Protein AF-A0A7Y5J6G5-F1 (afdb_monomer)

Radius of gyration: 24.89 Å; Cα contacts (8 Å, |Δi|>4): 68; chains: 1; bounding box: 29×59×65 Å

Mean predicted aligned error: 15.1 Å

Structure (mmCIF, N/CA/C/O backbone):
data_AF-A0A7Y5J6G5-F1
#
_entry.id   AF-A0A7Y5J6G5-F1
#
loop_
_atom_site.group_PDB
_atom_site.id
_atom_site.type_symbol
_atom_site.label_atom_id
_atom_site.label_alt_id
_atom_site.label_comp_id
_atom_site.label_asym_id
_atom_site.label_entity_id
_atom_site.label_seq_id
_atom_site.pdbx_PDB_ins_code
_atom_site.Cartn_x
_atom_site.Cartn_y
_atom_site.Cartn_z
_atom_site.occupancy
_atom_site.B_iso_or_equiv
_atom_site.auth_seq_id
_atom_site.auth_comp_id
_atom_site.auth_asym_id
_atom_site.auth_atom_id
_atom_site.pdbx_PDB_model_num
ATOM 1 N N . MET A 1 1 ? -13.966 -43.802 50.401 1.00 40.16 1 MET A N 1
ATOM 2 C CA . MET A 1 1 ? -14.395 -44.086 49.014 1.00 40.16 1 MET A CA 1
ATOM 3 C C . MET A 1 1 ? -14.096 -42.878 48.127 1.00 40.16 1 MET A C 1
ATOM 5 O O . MET A 1 1 ? -14.730 -41.852 48.265 1.00 40.16 1 MET A O 1
ATOM 9 N N . LYS A 1 2 ? -13.033 -43.015 47.326 1.00 40.88 2 LYS A N 1
ATOM 10 C CA . LYS A 1 2 ? -12.717 -42.416 46.015 1.00 40.88 2 LYS A CA 1
ATOM 11 C C . LYS A 1 2 ? -13.039 -40.924 45.718 1.00 40.88 2 LYS A C 1
ATOM 13 O O . LYS A 1 2 ? -14.110 -40.604 45.231 1.00 40.88 2 LYS A O 1
ATOM 18 N N . LYS A 1 3 ? -11.967 -40.118 45.807 1.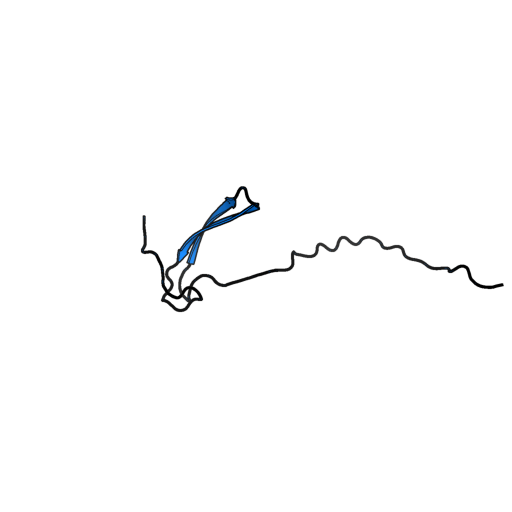00 50.41 3 LYS A N 1
ATOM 19 C CA . LYS A 1 3 ? -11.432 -39.200 44.770 1.00 50.41 3 LYS A CA 1
ATOM 20 C C . LYS A 1 3 ? -12.307 -38.008 44.322 1.00 50.41 3 LYS A C 1
ATOM 22 O O . LYS A 1 3 ? -12.865 -38.041 43.233 1.00 50.41 3 LYS A O 1
ATOM 27 N N . ILE A 1 4 ? -12.269 -36.903 45.074 1.00 55.41 4 ILE A N 1
ATOM 28 C CA . ILE A 1 4 ? -12.505 -35.550 44.534 1.00 55.41 4 ILE A CA 1
ATOM 29 C C . ILE A 1 4 ? -11.144 -34.844 44.433 1.00 55.41 4 ILE A C 1
ATOM 31 O O . ILE A 1 4 ? -10.605 -34.299 45.387 1.00 55.41 4 ILE A O 1
ATOM 35 N N . LEU A 1 5 ? -10.553 -35.076 43.264 1.00 48.38 5 LEU A N 1
ATOM 36 C CA . LEU A 1 5 ? -9.530 -34.344 42.518 1.00 48.38 5 LEU A CA 1
ATOM 37 C C . LEU A 1 5 ? -8.880 -33.103 43.182 1.00 48.38 5 LEU A C 1
ATOM 39 O O . LEU A 1 5 ? -9.386 -31.988 43.109 1.00 48.38 5 LEU A O 1
ATOM 43 N N . THR A 1 6 ? -7.685 -33.301 43.734 1.00 56.41 6 THR A N 1
ATOM 44 C CA . THR A 1 6 ? -6.618 -32.292 43.872 1.00 56.41 6 THR A CA 1
ATOM 45 C C . THR A 1 6 ? -6.141 -31.839 42.476 1.00 56.41 6 THR A C 1
ATOM 47 O O . THR A 1 6 ? -6.065 -32.711 41.613 1.00 56.41 6 THR A O 1
ATOM 50 N N . LEU A 1 7 ? -5.782 -30.555 42.250 1.00 46.25 7 LEU A N 1
ATOM 51 C CA . LEU A 1 7 ? -4.420 -30.076 41.865 1.00 46.25 7 LEU A CA 1
ATOM 52 C C . LEU A 1 7 ? -4.389 -28.669 41.197 1.00 46.25 7 LEU A C 1
ATOM 54 O O . LEU A 1 7 ? -4.971 -28.456 40.144 1.00 46.25 7 LEU A O 1
ATOM 58 N N . CYS A 1 8 ? -3.647 -27.754 41.837 1.00 48.53 8 CYS A N 1
ATOM 59 C CA . CYS A 1 8 ? -2.696 -26.746 41.320 1.00 48.53 8 CYS A CA 1
ATOM 60 C C . CYS A 1 8 ? -2.863 -26.096 39.926 1.00 48.53 8 CYS A C 1
ATOM 62 O O . CYS A 1 8 ? -2.794 -26.799 38.930 1.00 48.53 8 CYS A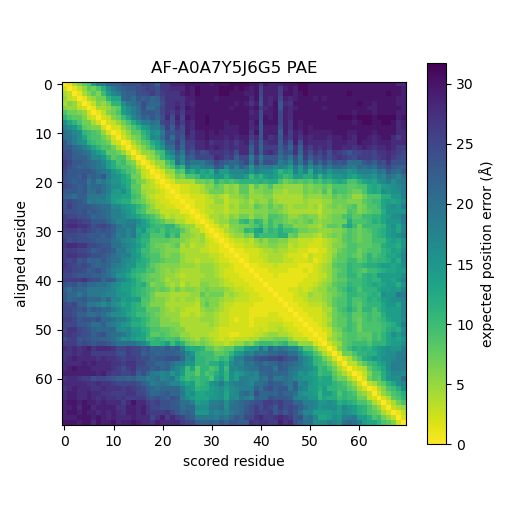 O 1
ATOM 64 N N . PHE A 1 9 ? -2.851 -24.751 39.876 1.00 50.44 9 PHE A N 1
ATOM 65 C CA . PHE A 1 9 ? -1.906 -23.873 39.129 1.00 50.44 9 PHE A CA 1
ATOM 66 C C . PHE A 1 9 ? -2.516 -22.453 39.089 1.00 50.44 9 PHE A C 1
ATOM 68 O O . PHE A 1 9 ? -3.466 -22.196 38.366 1.00 50.44 9 PHE A O 1
ATOM 75 N N . SER A 1 10 ? -2.154 -21.489 39.934 1.00 63.53 10 SER A N 1
ATOM 76 C CA . SER A 1 10 ? -0.967 -20.638 39.762 1.00 63.53 10 SER A CA 1
ATOM 77 C C . SER A 1 10 ? -0.554 -20.373 38.307 1.00 63.53 10 SER A C 1
ATOM 79 O O . SER A 1 10 ? 0.626 -20.458 37.981 1.00 63.53 10 SER A O 1
ATOM 81 N N . THR A 1 11 ? -1.471 -20.028 37.407 1.00 63.28 11 THR A N 1
ATOM 82 C CA . THR A 1 11 ? -1.064 -19.339 36.174 1.00 63.28 11 THR A CA 1
ATOM 83 C C . THR A 1 11 ? -0.902 -17.857 36.472 1.00 63.28 11 THR A C 1
ATOM 85 O O . THR A 1 11 ? -1.798 -17.044 36.257 1.00 63.28 11 THR A O 1
ATOM 88 N N . LEU A 1 12 ? 0.278 -17.540 37.015 1.00 61.66 12 LEU A N 1
ATOM 89 C CA . LEU A 1 12 ? 0.936 -16.250 36.861 1.00 61.66 12 LEU A CA 1
ATOM 90 C C . LEU A 1 12 ? 0.811 -15.877 35.378 1.00 61.66 12 LEU A C 1
ATOM 92 O O . LEU A 1 12 ? 1.418 -16.529 34.528 1.00 61.66 12 LEU A O 1
ATOM 96 N N . CYS A 1 13 ? -0.041 -14.906 35.055 1.00 57.62 13 CYS A N 1
ATOM 97 C CA . CYS A 1 13 ? -0.157 -14.410 33.693 1.00 57.62 13 CYS A CA 1
ATOM 98 C C . CYS A 1 13 ? 1.134 -13.641 33.392 1.00 57.62 13 CYS A C 1
ATOM 100 O O . CYS A 1 13 ? 1.243 -12.444 33.648 1.00 57.62 13 CYS A O 1
ATOM 102 N N . ALA A 1 14 ? 2.161 -14.360 32.942 1.00 60.75 14 ALA A N 1
ATOM 103 C CA . ALA A 1 14 ? 3.297 -13.754 32.284 1.00 60.75 14 ALA A CA 1
ATOM 104 C C . ALA A 1 14 ? 2.740 -13.122 31.008 1.00 60.75 14 ALA A C 1
ATOM 106 O O . ALA A 1 14 ? 2.350 -13.831 30.082 1.00 60.75 14 ALA A O 1
ATOM 107 N N . GLY A 1 15 ? 2.641 -11.792 30.997 1.00 61.81 15 GLY A N 1
ATOM 108 C CA . GLY A 1 15 ? 2.328 -11.017 29.805 1.00 61.81 15 GLY A CA 1
ATOM 109 C C . GLY A 1 15 ? 3.447 -11.193 28.786 1.00 61.81 15 GLY A C 1
ATOM 110 O O . GLY A 1 15 ? 4.337 -10.356 28.678 1.00 61.81 15 GLY A O 1
ATOM 111 N N . ALA A 1 16 ? 3.435 -12.315 28.074 1.00 63.19 16 ALA A N 1
ATOM 112 C CA . ALA A 1 16 ? 4.214 -12.484 26.869 1.00 63.19 16 ALA A CA 1
ATOM 113 C C . ALA A 1 16 ? 3.538 -11.613 25.811 1.00 63.19 16 ALA A C 1
ATOM 115 O O . ALA A 1 16 ? 2.472 -11.953 25.297 1.00 63.19 16 ALA A O 1
ATOM 116 N N . PHE A 1 17 ? 4.128 -10.455 25.526 1.00 64.31 17 PHE A N 1
ATOM 117 C CA . PHE A 1 17 ? 3.745 -9.667 24.366 1.00 64.31 17 PHE A CA 1
ATOM 118 C C . PHE A 1 17 ? 4.112 -10.483 23.123 1.00 64.31 17 PHE A C 1
ATOM 120 O O . PHE A 1 17 ? 5.252 -10.444 22.659 1.00 64.31 17 PHE A O 1
ATOM 127 N N . SER A 1 18 ? 3.169 -11.280 22.618 1.00 72.50 18 SER A N 1
ATOM 128 C CA . SER A 1 18 ? 3.299 -11.858 21.286 1.00 72.50 18 SER A CA 1
ATOM 129 C C . SER A 1 18 ? 3.292 -10.699 20.308 1.00 72.50 18 SER A C 1
ATOM 131 O O . SER A 1 18 ? 2.353 -9.900 20.305 1.00 72.50 18 SER A O 1
ATOM 133 N N . GLN A 1 19 ? 4.327 -10.599 19.479 1.00 76.31 19 GLN A N 1
ATOM 134 C CA . GLN A 1 19 ? 4.228 -9.730 18.316 1.00 76.31 19 GLN A CA 1
ATOM 135 C C . GLN A 1 19 ? 3.077 -10.240 17.435 1.00 76.31 19 GLN A C 1
ATOM 137 O O . GLN A 1 19 ? 2.811 -11.452 17.433 1.00 76.31 19 GLN A O 1
ATOM 142 N N . PRO A 1 20 ?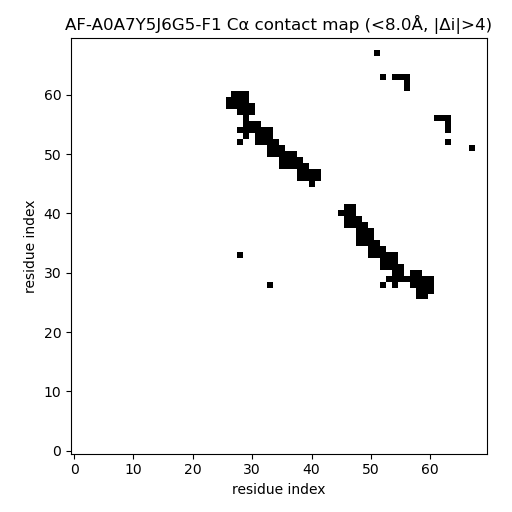 2.369 -9.348 16.727 1.00 80.94 20 PRO A N 1
ATOM 143 C CA . PRO A 1 20 ? 1.357 -9.765 15.770 1.00 80.94 20 PRO A CA 1
ATOM 144 C C . PRO A 1 20 ? 1.970 -10.751 14.774 1.00 80.94 20 PRO A C 1
ATOM 146 O O . PRO A 1 20 ? 3.057 -10.509 14.244 1.00 80.94 20 PRO A O 1
ATOM 149 N N . ILE A 1 21 ? 1.289 -11.870 14.537 1.00 86.81 21 ILE A N 1
ATOM 150 C CA . ILE A 1 21 ? 1.670 -12.784 13.465 1.00 86.81 21 ILE A CA 1
ATOM 151 C C . ILE A 1 21 ? 1.332 -12.122 12.124 1.00 86.81 21 ILE A C 1
ATOM 153 O O . ILE A 1 21 ? 0.283 -11.497 11.977 1.00 86.81 21 ILE A O 1
ATOM 157 N N . ILE A 1 22 ? 2.244 -12.203 11.153 1.00 86.56 22 ILE A N 1
ATOM 158 C CA . ILE A 1 22 ? 1.988 -11.684 9.806 1.00 86.56 22 ILE A CA 1
ATOM 159 C C . ILE A 1 22 ? 1.010 -12.643 9.127 1.00 86.56 22 ILE A C 1
ATOM 161 O O . ILE A 1 22 ? 1.398 -13.731 8.708 1.00 86.56 22 ILE A O 1
ATOM 165 N N . GLU A 1 23 ? -0.250 -12.231 9.021 1.00 88.12 23 GLU A N 1
ATOM 166 C CA . GLU A 1 23 ? -1.307 -13.011 8.363 1.00 88.12 23 GLU A CA 1
ATOM 167 C C . GLU A 1 23 ? -1.119 -13.060 6.839 1.00 88.12 23 GLU A C 1
ATOM 169 O O . GLU A 1 23 ? -1.439 -14.054 6.186 1.00 88.12 23 GLU A O 1
ATOM 174 N N . TRP A 1 24 ? -0.582 -11.986 6.248 1.00 86.06 24 TRP A N 1
ATOM 175 C CA . TRP A 1 24 ? -0.359 -11.893 4.809 1.00 86.06 24 TRP A CA 1
ATOM 176 C C . TRP A 1 24 ? 0.765 -10.921 4.453 1.00 86.06 24 TRP A C 1
ATOM 178 O O . TRP A 1 24 ? 0.909 -9.861 5.060 1.00 86.06 24 TRP A O 1
ATOM 188 N N . GLN A 1 25 ? 1.528 -11.272 3.418 1.00 85.44 25 GLN A N 1
ATOM 189 C CA . GLN A 1 25 ? 2.543 -10.416 2.813 1.00 85.44 25 GLN A CA 1
ATOM 190 C C . GLN A 1 25 ? 2.614 -10.658 1.303 1.00 85.44 25 GLN A C 1
ATOM 192 O O . GLN A 1 25 ? 2.496 -11.794 0.837 1.00 85.44 25 GLN A O 1
ATOM 197 N N . ARG A 1 26 ? 2.842 -9.588 0.543 1.00 80.81 26 ARG A N 1
ATOM 198 C CA . ARG A 1 26 ? 3.149 -9.626 -0.890 1.00 80.81 26 ARG A CA 1
ATOM 199 C C . ARG A 1 26 ? 4.138 -8.517 -1.211 1.00 80.81 26 ARG A C 1
ATOM 201 O O . ARG A 1 26 ? 4.001 -7.410 -0.695 1.00 80.81 26 ARG A O 1
ATOM 208 N N . ALA A 1 27 ? 5.100 -8.810 -2.077 1.00 77.44 27 ALA A N 1
ATOM 209 C CA . ALA A 1 27 ? 5.969 -7.791 -2.641 1.00 77.44 27 ALA A CA 1
ATOM 210 C C . ALA A 1 27 ? 5.233 -7.084 -3.790 1.00 77.44 27 ALA A C 1
ATOM 212 O O . ALA A 1 27 ? 4.780 -7.725 -4.735 1.00 77.44 27 ALA A O 1
ATOM 213 N N . LEU A 1 28 ? 5.083 -5.766 -3.687 1.00 71.50 28 LEU A N 1
ATOM 214 C CA . LEU A 1 28 ? 4.511 -4.926 -4.736 1.00 71.50 28 LEU A CA 1
ATOM 215 C C . LEU A 1 28 ? 5.648 -4.079 -5.309 1.00 71.50 28 LEU A C 1
ATOM 217 O O . LEU A 1 28 ? 6.198 -3.261 -4.583 1.00 71.50 28 LEU A O 1
ATOM 221 N N . GLY A 1 29 ? 6.010 -4.301 -6.572 1.00 70.38 29 GLY A N 1
ATOM 222 C CA . GLY A 1 29 ? 7.182 -3.675 -7.195 1.00 70.38 29 GLY A CA 1
ATOM 223 C C . GLY A 1 29 ? 8.146 -4.709 -7.771 1.00 70.38 29 GLY A C 1
ATOM 224 O O . GLY A 1 29 ? 7.881 -5.908 -7.722 1.00 70.38 29 GLY A O 1
ATOM 225 N N . GLY A 1 30 ? 9.244 -4.234 -8.353 1.00 69.75 30 GLY A N 1
ATOM 226 C CA . GLY A 1 30 ? 10.278 -5.050 -8.999 1.00 69.75 30 GLY A CA 1
ATOM 227 C C . GLY A 1 30 ? 11.664 -4.788 -8.409 1.00 69.75 30 GLY A C 1
ATOM 228 O O . GLY A 1 30 ? 11.790 -4.162 -7.368 1.00 69.75 30 GLY A O 1
ATOM 229 N N . ASN A 1 31 ? 12.731 -5.211 -9.085 1.00 70.38 31 ASN A N 1
ATOM 230 C CA . ASN A 1 31 ? 14.115 -5.122 -8.575 1.00 70.38 31 ASN A CA 1
ATOM 231 C C . ASN A 1 31 ? 14.724 -3.700 -8.566 1.00 70.38 31 ASN A C 1
ATOM 233 O O . ASN A 1 31 ? 15.946 -3.554 -8.570 1.00 70.38 31 ASN A O 1
ATOM 237 N N . ALA A 1 32 ? 13.899 -2.660 -8.628 1.00 75.00 32 ALA A N 1
ATOM 238 C CA . ALA A 1 32 ? 14.338 -1.270 -8.686 1.00 75.00 32 ALA A CA 1
ATOM 239 C C . ALA A 1 32 ? 13.857 -0.494 -7.451 1.00 75.00 32 ALA A C 1
ATOM 241 O O . ALA A 1 32 ? 13.457 -1.090 -6.457 1.00 75.00 32 ALA A O 1
ATOM 242 N N . TYR A 1 33 ? 13.936 0.837 -7.487 1.00 77.25 33 TYR A N 1
ATOM 243 C CA . TYR A 1 33 ? 13.608 1.666 -6.331 1.00 77.25 33 TYR A CA 1
ATOM 244 C C . TYR A 1 33 ? 12.103 1.878 -6.194 1.00 77.25 33 TYR A C 1
ATOM 246 O O . TYR A 1 33 ? 11.448 2.288 -7.158 1.00 77.25 33 TYR A O 1
ATOM 254 N N . ASP A 1 34 ? 11.610 1.687 -4.973 1.00 81.12 34 ASP A N 1
ATOM 255 C CA . ASP A 1 34 ? 10.254 2.017 -4.548 1.00 81.12 34 ASP A CA 1
ATOM 256 C C . ASP A 1 34 ? 10.309 3.043 -3.409 1.00 81.12 34 ASP A C 1
ATOM 258 O O . ASP A 1 34 ? 11.065 2.889 -2.445 1.00 81.12 34 ASP A O 1
ATOM 262 N N . TYR A 1 35 ? 9.502 4.097 -3.513 1.00 83.38 35 TYR A N 1
ATOM 263 C CA . TYR A 1 35 ? 9.405 5.163 -2.519 1.00 83.38 35 TYR A CA 1
ATOM 264 C C . TYR A 1 35 ? 7.971 5.264 -2.008 1.00 83.38 35 TYR A C 1
ATOM 266 O O . TYR A 1 35 ? 7.071 5.611 -2.766 1.00 83.38 35 TYR A O 1
ATOM 274 N N . GLY A 1 36 ? 7.753 4.997 -0.719 1.00 86.44 36 GLY A N 1
ATOM 275 C CA . GLY A 1 36 ? 6.471 5.236 -0.050 1.00 86.44 36 GLY A CA 1
ATOM 276 C C . GLY A 1 36 ? 6.404 6.647 0.532 1.00 86.44 36 GLY A C 1
ATOM 277 O O . GLY A 1 36 ? 7.322 7.061 1.238 1.00 86.44 36 GLY A O 1
ATOM 278 N N . TYR A 1 37 ? 5.322 7.378 0.260 1.00 88.50 37 TYR A N 1
ATOM 279 C CA . TYR A 1 37 ? 5.153 8.764 0.715 1.00 88.50 37 TYR A CA 1
ATOM 280 C C . TYR A 1 37 ? 4.109 8.913 1.811 1.00 88.50 37 TYR A C 1
ATOM 282 O O . TYR A 1 37 ? 4.304 9.693 2.741 1.00 88.50 37 TYR A O 1
ATOM 290 N N . CYS A 1 38 ? 2.996 8.185 1.718 1.00 89.62 38 CYS A N 1
ATOM 291 C CA . CYS A 1 38 ? 1.946 8.276 2.720 1.00 89.62 38 CYS A CA 1
ATOM 292 C C . CYS A 1 38 ? 1.163 6.975 2.876 1.00 89.62 38 CYS A C 1
ATOM 294 O O . CYS A 1 38 ? 1.096 6.136 1.975 1.00 89.62 38 CYS A O 1
ATOM 296 N N . ILE A 1 39 ? 0.570 6.846 4.060 1.00 92.44 39 ILE A N 1
ATOM 297 C CA . ILE A 1 39 ? -0.388 5.810 4.421 1.00 92.44 39 ILE A CA 1
ATOM 298 C C . ILE A 1 39 ? -1.559 6.519 5.098 1.00 92.44 39 ILE A C 1
ATOM 300 O O . ILE A 1 39 ? -1.349 7.279 6.043 1.00 92.44 39 ILE A O 1
ATOM 304 N N . GLN A 1 40 ? -2.775 6.271 4.625 1.00 96.00 40 GLN A N 1
ATOM 305 C CA . GLN A 1 40 ? -3.995 6.894 5.123 1.00 96.00 40 GLN A CA 1
ATOM 306 C C . GLN A 1 40 ? -5.021 5.813 5.499 1.00 96.00 40 GLN A C 1
ATOM 308 O O . GLN A 1 40 ? -5.416 5.039 4.626 1.00 96.00 40 GLN A O 1
ATOM 313 N N . PRO A 1 41 ? -5.485 5.751 6.761 1.00 95.12 41 PRO A N 1
ATOM 314 C CA . PRO A 1 41 ? -6.596 4.883 7.140 1.00 95.12 41 PRO A CA 1
ATOM 315 C C . PRO A 1 41 ? -7.882 5.264 6.399 1.00 95.12 41 PRO A C 1
ATOM 317 O O . PRO A 1 41 ? -8.171 6.452 6.216 1.00 95.12 41 PRO A O 1
ATOM 320 N N . THR A 1 42 ? -8.674 4.267 6.020 1.00 95.44 42 THR A N 1
ATOM 321 C CA . THR A 1 42 ? -9.990 4.439 5.394 1.00 95.44 42 THR A CA 1
ATOM 322 C C . THR A 1 42 ? -11.117 4.181 6.394 1.00 95.44 42 THR A C 1
ATOM 324 O O . THR A 1 42 ? -10.938 3.534 7.426 1.00 95.44 42 THR A O 1
ATOM 327 N N . SER A 1 43 ? -12.310 4.715 6.119 1.00 96.25 43 SER A N 1
ATOM 328 C CA . SER A 1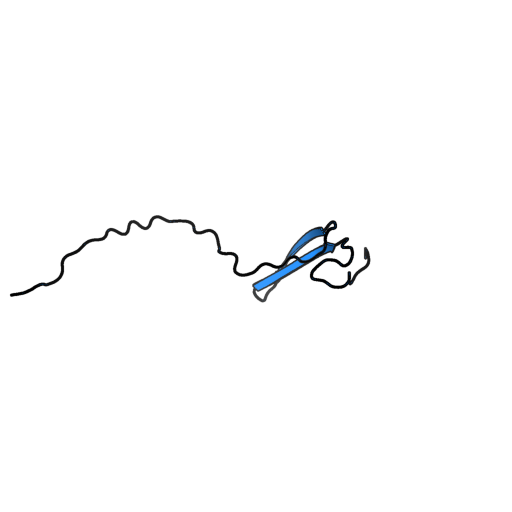 43 ? -13.466 4.616 7.027 1.00 96.25 43 SER A CA 1
ATOM 329 C C . SER A 1 43 ? -14.014 3.195 7.192 1.00 96.25 43 SER A C 1
ATOM 331 O O . SER A 1 43 ? -14.742 2.928 8.142 1.00 96.25 43 SER A O 1
ATOM 333 N N . ASP A 1 44 ? -13.686 2.296 6.267 1.00 96.50 44 ASP A N 1
ATOM 334 C CA . ASP A 1 44 ? -14.015 0.869 6.313 1.00 96.50 44 ASP A CA 1
ATOM 335 C C . ASP A 1 44 ? -12.984 0.032 7.100 1.00 96.50 44 ASP A C 1
ATOM 337 O O . ASP A 1 44 ? -13.104 -1.189 7.162 1.00 96.50 44 ASP A O 1
ATOM 341 N N . GLY A 1 45 ? -11.991 0.675 7.728 1.00 92.38 45 GLY A N 1
ATOM 342 C CA . GLY A 1 45 ? -10.948 0.006 8.511 1.00 92.38 45 GLY A CA 1
ATOM 343 C C . GLY A 1 45 ? -9.763 -0.495 7.681 1.00 92.38 45 GLY A C 1
ATOM 344 O O . GLY A 1 45 ? -8.886 -1.165 8.226 1.00 92.38 45 GLY A O 1
ATOM 345 N N . GLY A 1 46 ? -9.726 -0.179 6.385 1.00 92.88 46 GLY A N 1
ATOM 346 C CA . GLY A 1 46 ? -8.577 -0.408 5.514 1.00 92.88 46 GLY A CA 1
ATOM 347 C C . GLY A 1 46 ? -7.525 0.706 5.572 1.00 92.88 46 GLY A C 1
ATOM 348 O O . GLY A 1 46 ? -7.568 1.619 6.403 1.00 92.88 46 GLY A O 1
ATOM 349 N N . TYR A 1 47 ? -6.563 0.626 4.651 1.00 92.00 47 TYR A N 1
ATOM 350 C CA . TYR A 1 47 ? -5.509 1.622 4.469 1.00 92.00 47 TYR A CA 1
ATOM 351 C C . TYR A 1 47 ? -5.248 1.848 2.979 1.00 92.00 47 TYR A C 1
ATOM 353 O O . TYR A 1 47 ? -5.194 0.898 2.200 1.00 92.00 47 TYR A O 1
ATOM 361 N N . ILE A 1 48 ? -5.030 3.105 2.600 1.00 90.69 48 ILE A N 1
ATOM 362 C CA . ILE A 1 48 ? -4.526 3.509 1.285 1.00 90.69 48 ILE A CA 1
ATOM 363 C C . ILE A 1 48 ? -3.059 3.888 1.441 1.00 90.69 48 ILE A C 1
ATOM 365 O O . ILE A 1 48 ? -2.704 4.610 2.372 1.00 90.69 48 ILE A O 1
ATOM 369 N N . THR A 1 49 ? -2.210 3.436 0.524 1.00 87.31 49 THR A N 1
ATOM 370 C CA . THR A 1 49 ? -0.805 3.842 0.449 1.00 87.31 49 THR A CA 1
ATOM 371 C C . THR A 1 49 ? -0.543 4.549 -0.876 1.00 87.31 49 THR A C 1
ATOM 373 O O . THR A 1 49 ? -1.138 4.204 -1.897 1.00 87.31 49 THR A O 1
ATOM 376 N N . ALA A 1 50 ? 0.328 5.557 -0.866 1.00 86.62 50 ALA A N 1
ATOM 377 C CA . ALA A 1 50 ? 0.793 6.212 -2.085 1.00 86.62 50 ALA A CA 1
ATOM 378 C C . ALA A 1 50 ? 2.319 6.252 -2.118 1.00 86.62 50 ALA A C 1
ATOM 380 O O . ALA A 1 50 ? 2.983 6.439 -1.092 1.00 86.62 50 ALA A O 1
ATOM 381 N N . GLY A 1 51 ? 2.869 6.079 -3.313 1.00 82.69 51 GLY A N 1
ATOM 382 C CA . GLY A 1 51 ? 4.298 5.972 -3.548 1.00 82.69 51 GLY A CA 1
ATOM 383 C C . GLY A 1 51 ? 4.616 5.888 -5.034 1.00 82.69 51 GLY A C 1
ATOM 384 O O . GLY A 1 51 ? 3.713 5.759 -5.860 1.00 82.69 51 GLY A O 1
ATOM 385 N N . THR A 1 52 ? 5.898 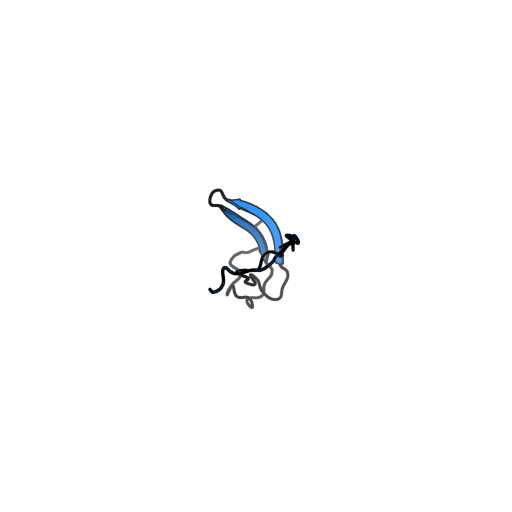5.958 -5.372 1.00 79.81 52 THR A N 1
ATOM 386 C CA . THR A 1 52 ? 6.388 5.736 -6.736 1.00 79.81 52 THR A CA 1
ATOM 387 C C . THR A 1 52 ? 7.184 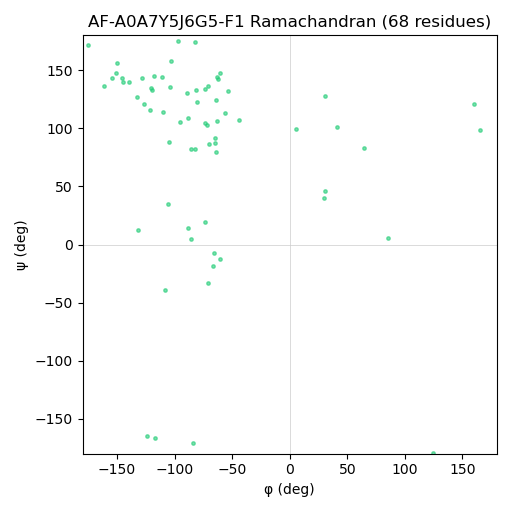4.442 -6.799 1.00 79.81 52 THR A C 1
ATOM 389 O O . THR A 1 52 ? 7.893 4.091 -5.858 1.00 79.81 52 THR A O 1
ATOM 392 N N . THR A 1 53 ? 7.066 3.737 -7.920 1.00 74.94 53 THR A N 1
ATOM 393 C CA . THR A 1 53 ? 7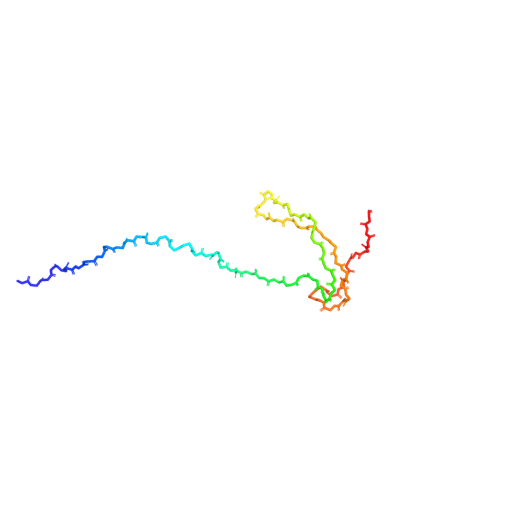.889 2.570 -8.246 1.00 74.94 53 THR A CA 1
ATOM 394 C C . THR A 1 53 ? 8.638 2.849 -9.538 1.00 74.94 53 THR A C 1
ATOM 396 O O . THR A 1 53 ? 8.061 3.341 -10.505 1.00 74.94 53 THR A O 1
ATOM 399 N N . SER A 1 54 ? 9.927 2.533 -9.560 1.00 70.25 54 SER A N 1
ATOM 400 C CA . SER A 1 54 ? 10.768 2.587 -10.760 1.00 70.25 54 SER A CA 1
ATOM 401 C C . SER A 1 54 ? 11.071 1.182 -11.286 1.00 70.25 54 SER A C 1
ATOM 403 O O . SER A 1 54 ? 12.172 0.906 -11.745 1.00 70.25 54 SER A O 1
ATOM 405 N N . SER A 1 55 ? 10.125 0.248 -11.176 1.00 62.94 55 SER A N 1
ATOM 406 C CA . SER A 1 55 ? 10.368 -1.161 -11.493 1.00 62.94 55 SER A CA 1
ATOM 407 C C . SER A 1 55 ? 10.469 -1.462 -12.992 1.00 62.94 55 SER A C 1
ATOM 409 O O . SER A 1 55 ? 9.636 -1.071 -13.804 1.00 62.94 55 SER A O 1
ATOM 411 N N . ALA A 1 56 ? 11.492 -2.237 -13.360 1.00 56.16 56 ALA A N 1
ATOM 412 C CA . ALA A 1 56 ? 11.621 -2.834 -14.684 1.00 56.16 56 ALA A CA 1
ATOM 413 C C . ALA A 1 56 ? 10.851 -4.165 -14.731 1.00 56.16 56 ALA A C 1
ATOM 415 O O . ALA A 1 56 ? 11.470 -5.199 -14.536 1.00 56.16 56 ALA A O 1
ATOM 416 N N . ASN A 1 57 ? 9.525 -4.142 -14.940 1.00 57.12 57 ASN A N 1
ATOM 417 C CA . ASN A 1 57 ? 8.634 -5.274 -15.302 1.00 57.12 57 ASN A CA 1
ATOM 418 C C . ASN A 1 57 ? 9.028 -6.694 -14.810 1.00 57.12 57 ASN A C 1
ATOM 420 O O . ASN A 1 57 ? 8.918 -7.667 -15.554 1.00 57.12 57 ASN A O 1
ATOM 424 N N . ASN A 1 58 ? 9.515 -6.833 -13.578 1.00 58.19 58 ASN A N 1
ATOM 425 C CA . ASN A 1 58 ? 10.009 -8.098 -13.019 1.00 58.19 58 ASN A CA 1
ATOM 426 C C . ASN A 1 58 ? 9.438 -8.388 -11.623 1.00 58.19 58 ASN A C 1
ATOM 428 O O . ASN A 1 58 ? 9.921 -9.284 -10.936 1.00 58.19 58 ASN A O 1
ATOM 432 N N . GLY A 1 59 ? 8.419 -7.623 -11.228 1.00 56.06 59 GLY A N 1
ATOM 433 C CA . GLY A 1 59 ? 7.610 -7.826 -10.035 1.00 56.06 59 GLY A CA 1
ATOM 434 C C . GLY A 1 59 ? 6.305 -8.568 -10.306 1.00 56.06 59 GLY A C 1
ATOM 435 O O . GLY A 1 59 ? 5.927 -8.765 -11.459 1.00 56.06 59 GLY A O 1
ATOM 436 N N . ASP A 1 60 ? 5.554 -8.873 -9.243 1.00 58.81 60 ASP A N 1
ATOM 437 C CA . ASP A 1 60 ? 4.190 -9.437 -9.322 1.00 58.81 60 ASP A CA 1
ATOM 438 C C . ASP A 1 60 ? 3.193 -8.513 -10.058 1.00 58.81 60 ASP A C 1
ATOM 440 O O . ASP A 1 60 ? 2.087 -8.921 -10.419 1.00 58.81 60 ASP A O 1
ATOM 444 N N . VAL A 1 61 ? 3.575 -7.255 -10.293 1.00 58.16 61 VAL A N 1
ATOM 445 C CA . VAL A 1 61 ? 2.844 -6.304 -11.130 1.00 58.16 61 VAL A CA 1
ATOM 446 C C . VAL A 1 61 ? 3.448 -6.352 -12.537 1.00 58.16 61 VAL A C 1
ATOM 448 O O . VAL A 1 61 ? 4.538 -5.840 -12.775 1.00 58.16 61 VAL A O 1
ATOM 451 N N . GLY A 1 62 ? 2.736 -6.984 -13.476 1.00 55.09 62 GLY A N 1
ATOM 452 C CA . GLY A 1 62 ? 3.239 -7.303 -14.823 1.00 55.09 62 GLY A CA 1
ATOM 453 C C . GLY A 1 62 ? 3.544 -6.112 -15.746 1.00 55.09 62 GLY A C 1
ATOM 454 O O . GLY A 1 62 ? 4.102 -6.310 -16.823 1.00 55.09 62 GLY A O 1
ATOM 455 N N . SER A 1 63 ? 3.199 -4.885 -15.351 1.00 58.25 63 SER A N 1
ATOM 456 C CA . SER A 1 63 ? 3.563 -3.651 -16.057 1.00 58.25 63 SER A CA 1
ATOM 457 C C . SER A 1 63 ? 3.427 -2.446 -15.128 1.00 58.25 63 SER A C 1
ATOM 459 O O . SER A 1 63 ? 2.397 -2.325 -14.459 1.00 58.25 63 SER A O 1
ATOM 461 N N . SER A 1 64 ? 4.392 -1.522 -15.127 1.00 59.31 64 SER A N 1
ATOM 462 C CA . SER A 1 64 ? 4.226 -0.203 -14.499 1.00 59.31 64 SER A CA 1
ATOM 463 C C . SER A 1 64 ? 3.000 0.505 -15.098 1.00 59.31 64 SER A C 1
ATOM 465 O O . SER A 1 64 ? 2.999 0.825 -16.286 1.00 59.31 64 SER A O 1
ATOM 467 N N . GLN A 1 65 ? 1.943 0.730 -14.312 1.00 59.62 65 GLN A N 1
ATOM 468 C CA . GLN A 1 65 ? 0.699 1.352 -14.800 1.00 59.62 65 GLN A CA 1
ATOM 469 C C . GLN A 1 65 ? 0.694 2.892 -14.712 1.00 59.62 65 GLN A C 1
ATOM 471 O O . GLN A 1 65 ? -0.360 3.500 -14.862 1.00 59.62 65 GLN A O 1
ATOM 476 N N . GLY A 1 66 ? 1.848 3.530 -14.493 1.00 58.56 66 GLY A N 1
ATOM 477 C CA . GLY A 1 66 ? 1.966 4.990 -14.423 1.00 58.56 66 GLY A CA 1
ATOM 478 C C . GLY A 1 66 ? 3.336 5.495 -14.873 1.00 58.56 66 GLY A C 1
ATOM 479 O O . GLY A 1 66 ? 4.343 4.803 -14.707 1.00 58.56 66 GLY A O 1
ATOM 480 N N . GLY A 1 67 ? 3.351 6.689 -15.472 1.00 61.09 67 GLY A N 1
ATOM 481 C CA . GLY A 1 67 ? 4.547 7.516 -15.625 1.00 61.09 67 GLY A CA 1
ATOM 482 C C . GLY A 1 67 ? 4.802 8.317 -14.346 1.00 61.09 67 GLY A 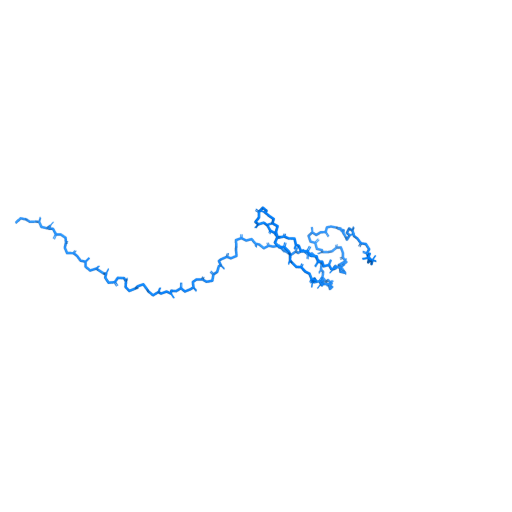C 1
ATOM 483 O O . GLY A 1 67 ? 4.009 8.266 -13.407 1.00 61.09 67 GLY A O 1
ATOM 484 N N . SER A 1 68 ? 5.927 9.036 -14.273 1.00 59.25 68 SER A N 1
ATOM 485 C CA . SER A 1 68 ? 6.119 10.062 -13.241 1.00 59.25 68 SER A CA 1
ATOM 486 C C . SER A 1 68 ? 5.107 11.183 -13.459 1.00 59.25 68 SER A C 1
ATOM 488 O O . SER A 1 68 ? 5.398 12.157 -14.149 1.00 59.25 68 SER A O 1
ATOM 490 N N . ASP A 1 69 ? 3.924 11.019 -12.887 1.00 55.66 69 ASP A N 1
ATOM 491 C CA . ASP A 1 69 ? 2.879 12.027 -12.905 1.0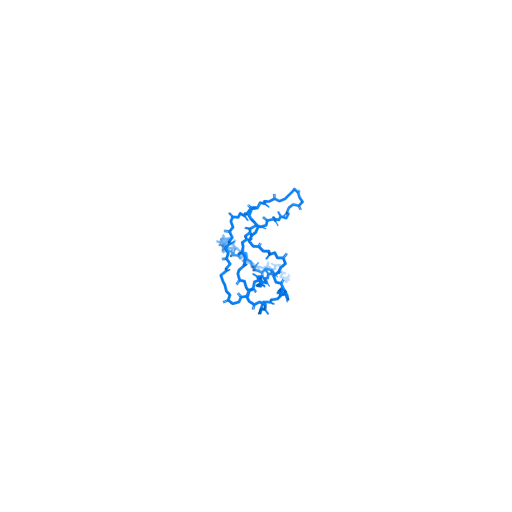0 55.66 69 ASP A CA 1
ATOM 492 C C . ASP A 1 69 ? 3.108 12.935 -11.690 1.00 55.66 69 ASP A C 1
ATOM 494 O O . ASP A 1 69 ? 2.990 12.507 -10.537 1.00 55.66 69 ASP A O 1
ATOM 498 N N . CYS A 1 70 ? 3.551 14.161 -11.966 1.00 44.50 70 CYS A N 1
ATOM 499 C CA . CYS A 1 70 ? 3.563 15.264 -11.013 1.00 44.50 70 CYS A CA 1
ATOM 500 C C . CYS A 1 70 ? 2.209 15.977 -10.966 1.00 44.50 70 CYS A C 1
ATOM 502 O O . CYS A 1 70 ? 1.495 15.991 -11.996 1.00 44.50 70 CYS A O 1
#

Solvent-accessible surface area (backbone atoms only — not comparable to full-atom values): 5100 Å² total; per-residue (Å²): 138,85,85,86,80,84,82,91,77,90,73,74,80,74,83,72,82,71,73,84,76,83,87,77,86,82,76,84,51,30,96,46,60,69,46,80,76,51,76,44,79,43,98,88,74,50,71,49,74,47,63,53,71,61,39,70,64,66,25,84,48,79,57,76,90,67,74,94,80,128

Sequence (70 aa):
MKKILTLCFSTLCAGAFSQPIIEWQRALGGNAYDYGYCIQPTSDGGYITAGTTSSANNGDVGSSQGGSDC

pLDDT: mean 70.82, std 15.77, range [40.16, 96.5]

Secondary structure (DSSP, 8-state):
-----------------PPPP-------S-SS-EEEEEEEE-TTS-EEEEEEE---S-SSSSS-------

Foldseek 3Di:
DDDDDDDDDDPPPPPPPDDDDPPDDFDDAAPFDKAWDDWDADPVRDIDTDIDYPHDCHGPPNDDPDDPDD